Protein AF-A0A3S7J9V4-F1 (afdb_monomer_lite)

Radius of gyration: 18.31 Å; chains: 1; bounding box: 32×26×56 Å

Foldseek 3Di:
DVVVVVVVVVVVVVVVVVVVVVVVCVVVVPDDVVVVVVCCVVPPVPDDDDDPVVVRVVSCCVPPNPPDDPPDD

Organism: NCBI:txid1576550

pLDDT: mean 80.56, std 11.96, range [48.31, 92.56]

Structure (mmCIF, N/CA/C/O backbone):
data_AF-A0A3S7J9V4-F1
#
_entry.id   AF-A0A3S7J9V4-F1
#
loop_
_atom_site.group_PDB
_atom_site.id
_atom_site.type_symbol
_atom_site.label_atom_id
_atom_site.label_alt_id
_atom_site.label_comp_id
_atom_site.label_asym_id
_atom_site.label_entity_id
_atom_site.label_seq_id
_atom_site.pdbx_PDB_ins_code
_atom_site.Cartn_x
_atom_site.Cartn_y
_atom_site.Cartn_z
_atom_site.occupancy
_atom_site.B_iso_or_equiv
_atom_site.auth_seq_id
_atom_site.auth_comp_id
_atom_site.auth_asym_id
_atom_site.auth_atom_id
_atom_site.pdbx_PDB_model_num
ATOM 1 N N . MET A 1 1 ? -16.956 0.645 32.694 1.00 57.03 1 MET A N 1
ATOM 2 C CA . MET A 1 1 ? -16.185 1.800 32.167 1.00 57.03 1 MET A CA 1
ATOM 3 C C . MET A 1 1 ? -14.737 1.470 31.771 1.00 57.03 1 MET A C 1
ATOM 5 O O . MET A 1 1 ? -14.310 1.952 30.732 1.00 57.03 1 MET A O 1
ATOM 9 N N . LEU A 1 2 ? -13.994 0.623 32.501 1.00 58.16 2 LEU A N 1
ATOM 10 C CA . LEU A 1 2 ? -12.574 0.323 32.209 1.00 58.16 2 LEU A CA 1
ATOM 11 C C . LEU A 1 2 ? -12.318 -0.381 30.855 1.00 58.16 2 LEU A C 1
ATOM 13 O O . LEU A 1 2 ? -11.378 -0.033 30.143 1.00 58.16 2 LEU A O 1
ATOM 17 N N . PHE A 1 3 ? -13.197 -1.301 30.438 1.00 60.03 3 PHE A N 1
ATOM 18 C CA . PHE A 1 3 ? -13.054 -2.042 29.174 1.00 60.03 3 PHE A CA 1
ATOM 19 C C . PHE A 1 3 ? -13.122 -1.166 27.913 1.00 60.03 3 PHE A C 1
ATOM 21 O O . PHE A 1 3 ? -12.450 -1.462 26.925 1.00 60.03 3 PHE A O 1
ATOM 28 N N . ASN A 1 4 ? -13.888 -0.070 27.938 1.00 62.31 4 ASN A N 1
ATOM 29 C CA . ASN A 1 4 ? -13.983 0.842 26.794 1.00 62.31 4 ASN A CA 1
ATOM 30 C C . ASN A 1 4 ? -12.685 1.630 26.603 1.00 62.31 4 ASN A C 1
ATOM 32 O O . ASN A 1 4 ? -12.265 1.849 25.471 1.00 62.31 4 ASN A O 1
ATOM 36 N N . ASN A 1 5 ? -12.002 1.981 27.695 1.00 64.56 5 ASN A N 1
ATOM 37 C CA . ASN A 1 5 ? -10.745 2.720 27.626 1.00 64.56 5 ASN A CA 1
ATOM 38 C C . ASN A 1 5 ? -9.614 1.862 27.032 1.00 64.56 5 ASN A C 1
ATOM 40 O O . ASN A 1 5 ? -8.853 2.326 26.187 1.00 64.56 5 ASN A O 1
ATOM 44 N N . ILE A 1 6 ? -9.576 0.573 27.384 1.00 71.94 6 ILE A N 1
ATOM 45 C CA . ILE A 1 6 ? -8.610 -0.398 26.844 1.00 71.94 6 ILE A CA 1
ATOM 46 C C . ILE A 1 6 ? -8.866 -0.665 25.352 1.00 71.94 6 ILE A C 1
ATOM 48 O O . ILE A 1 6 ? -7.924 -0.699 24.558 1.00 71.94 6 ILE A O 1
ATOM 52 N N . LYS A 1 7 ? -10.135 -0.799 24.938 1.00 75.62 7 LYS A N 1
ATOM 53 C CA . LYS A 1 7 ? -10.504 -0.941 23.516 1.00 75.62 7 LYS A CA 1
ATOM 54 C C . LYS A 1 7 ? -10.129 0.301 22.704 1.00 75.62 7 LYS A C 1
ATOM 56 O O . LYS A 1 7 ? -9.531 0.165 21.639 1.00 75.62 7 LYS A O 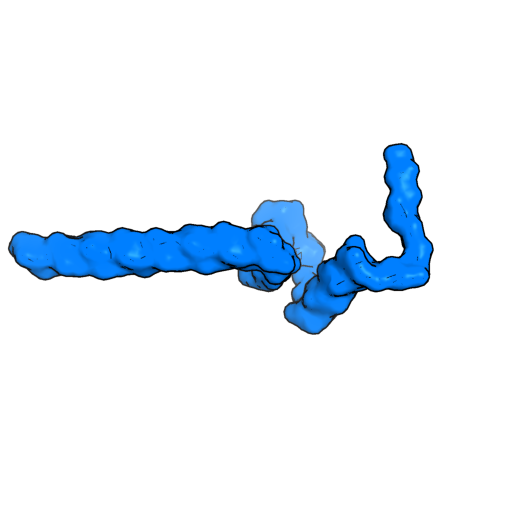1
ATOM 61 N N . ASN A 1 8 ? -10.404 1.495 23.231 1.00 75.44 8 ASN A N 1
ATOM 62 C CA . ASN A 1 8 ? -10.054 2.764 22.588 1.00 75.44 8 ASN A CA 1
ATOM 63 C C . ASN A 1 8 ? -8.536 2.945 22.459 1.00 75.44 8 ASN A C 1
ATOM 65 O O . ASN A 1 8 ? -8.054 3.411 21.428 1.00 75.44 8 ASN A O 1
ATOM 69 N N . PHE A 1 9 ? -7.774 2.541 23.476 1.00 82.06 9 PHE A N 1
ATOM 70 C CA . PHE A 1 9 ? -6.315 2.597 23.448 1.00 82.06 9 PHE A CA 1
ATOM 71 C C . PHE A 1 9 ? -5.724 1.635 22.410 1.00 82.06 9 PHE A C 1
ATOM 73 O O . PHE A 1 9 ? -4.912 2.038 21.576 1.00 82.06 9 PHE A O 1
ATOM 80 N N . LYS A 1 10 ? -6.202 0.384 22.387 1.00 81.12 10 LYS A N 1
ATOM 81 C CA . LYS A 1 10 ? -5.784 -0.616 21.397 1.00 81.12 10 LYS A CA 1
ATOM 82 C C . LYS A 1 10 ? -6.108 -0.165 19.968 1.00 81.12 10 LYS A C 1
ATOM 84 O O . LYS A 1 10 ? -5.271 -0.300 19.080 1.00 81.12 10 LYS A O 1
ATOM 89 N N . LEU A 1 11 ? -7.285 0.428 19.760 1.00 83.44 11 LEU A N 1
ATOM 90 C CA . LEU A 1 11 ? -7.698 0.964 18.463 1.00 83.44 11 LEU A CA 1
ATOM 91 C C . LEU A 1 11 ? -6.796 2.123 18.010 1.00 83.44 11 LEU A C 1
ATOM 93 O O . LEU A 1 11 ? -6.345 2.130 16.867 1.00 83.44 11 LEU A O 1
ATOM 97 N N . LYS A 1 12 ? -6.465 3.060 18.908 1.00 82.69 12 LYS A N 1
ATOM 98 C CA . LYS A 1 12 ? -5.541 4.169 18.607 1.00 82.69 12 LYS A CA 1
ATOM 99 C C . LYS A 1 12 ? -4.149 3.680 18.203 1.00 82.69 12 LYS A C 1
ATOM 101 O O . LYS A 1 12 ? -3.574 4.223 17.263 1.00 82.69 12 LYS A O 1
ATOM 106 N N . ILE A 1 13 ? -3.627 2.647 18.866 1.00 87.62 13 ILE A N 1
ATOM 107 C CA . ILE A 1 13 ? -2.324 2.054 18.525 1.00 87.62 13 ILE A CA 1
ATOM 108 C C . ILE A 1 13 ? -2.349 1.442 17.123 1.00 87.62 13 ILE A C 1
ATOM 110 O O . ILE A 1 13 ? -1.457 1.716 16.324 1.00 87.62 13 ILE A O 1
ATOM 114 N N . ILE A 1 14 ? -3.381 0.656 16.808 1.00 87.69 14 ILE A N 1
ATOM 115 C CA . ILE A 1 14 ? -3.517 0.006 15.496 1.00 87.69 14 ILE A CA 1
ATOM 116 C C . ILE A 1 14 ? -3.612 1.054 14.383 1.00 87.69 14 ILE A C 1
ATOM 118 O O . ILE A 1 14 ? -2.930 0.940 13.366 1.00 87.69 14 ILE A O 1
ATOM 122 N N . ILE A 1 15 ? -4.416 2.097 14.595 1.00 88.81 15 ILE A N 1
ATOM 123 C CA . ILE A 1 15 ? -4.574 3.195 13.639 1.00 88.81 15 ILE A CA 1
ATOM 124 C C . ILE A 1 15 ? -3.239 3.924 13.430 1.00 88.81 15 ILE A C 1
ATOM 126 O O . ILE A 1 15 ? -2.827 4.129 12.290 1.00 88.81 15 ILE A O 1
ATOM 130 N N . SER A 1 16 ? -2.531 4.267 14.509 1.00 89.00 16 SER A N 1
ATOM 131 C CA . SER A 1 16 ? -1.228 4.941 14.433 1.00 89.00 16 SER A CA 1
ATOM 132 C C . SER A 1 16 ? -0.186 4.101 13.681 1.00 89.00 16 SER A C 1
ATOM 134 O O . SER A 1 16 ? 0.481 4.595 12.771 1.00 89.00 16 SER A O 1
ATOM 136 N N . TYR A 1 17 ? -0.112 2.801 13.978 1.00 91.38 17 TYR A N 1
ATOM 137 C CA . TYR A 1 17 ? 0.762 1.864 13.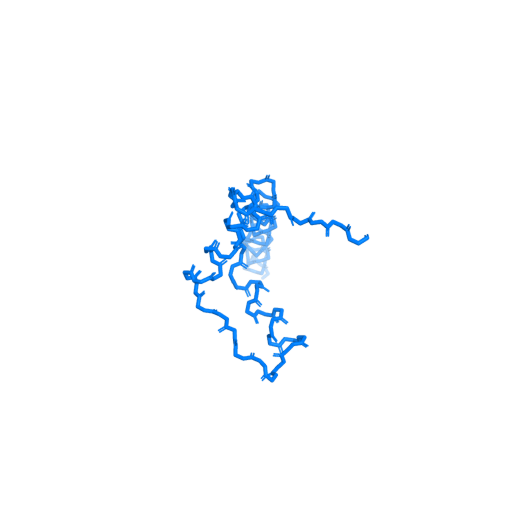269 1.00 91.38 17 TYR A CA 1
ATOM 138 C C . TYR A 1 17 ? 0.411 1.757 11.776 1.00 91.38 17 TYR A C 1
ATOM 140 O O . TYR A 1 17 ? 1.298 1.762 10.918 1.00 91.38 17 TYR A O 1
ATOM 148 N N . HIS A 1 18 ? -0.879 1.720 11.435 1.00 87.19 18 HIS A N 1
ATOM 149 C CA . HIS A 1 18 ? -1.326 1.712 10.043 1.00 87.19 18 HIS A CA 1
ATOM 150 C C . HIS A 1 18 ? -0.910 2.989 9.292 1.00 87.19 18 HIS A C 1
ATOM 152 O O . HIS A 1 18 ? -0.410 2.915 8.168 1.00 87.19 18 HIS A O 1
ATOM 158 N N . TYR A 1 19 ? -1.036 4.162 9.917 1.00 87.62 19 TYR A N 1
ATOM 159 C CA . TYR A 1 19 ? -0.558 5.409 9.318 1.00 87.62 19 TYR A CA 1
ATOM 160 C C . TYR A 1 19 ? 0.962 5.419 9.134 1.00 87.62 19 TYR A C 1
ATOM 162 O O . TYR A 1 19 ? 1.434 5.810 8.069 1.00 87.62 19 TYR A O 1
ATOM 170 N N . PHE A 1 20 ? 1.723 4.937 10.117 1.00 91.69 20 PHE A N 1
ATOM 171 C CA . PHE A 1 20 ? 3.184 4.883 10.032 1.00 91.69 20 PHE A CA 1
ATOM 172 C C . PHE A 1 20 ? 3.680 3.905 8.955 1.00 91.69 20 PHE A C 1
ATOM 174 O O . PHE A 1 20 ? 4.574 4.213 8.172 1.00 91.69 20 PHE A O 1
ATOM 181 N N . THR A 1 21 ? 3.062 2.729 8.845 1.00 86.75 21 THR A N 1
ATOM 182 C CA . THR A 1 21 ? 3.386 1.789 7.758 1.00 86.75 21 THR A CA 1
ATOM 183 C C . THR A 1 21 ? 3.052 2.379 6.388 1.00 86.75 21 THR A C 1
ATOM 185 O O . THR A 1 21 ? 3.828 2.213 5.447 1.00 86.75 21 THR A O 1
ATOM 188 N N . LYS A 1 22 ? 1.955 3.136 6.268 1.00 84.81 22 LYS A N 1
ATOM 189 C CA . LYS A 1 22 ? 1.614 3.860 5.037 1.00 84.81 22 LYS A CA 1
ATOM 190 C C . LYS A 1 22 ? 2.651 4.935 4.691 1.00 84.81 22 LYS A C 1
ATOM 192 O O . LYS A 1 22 ? 3.034 5.031 3.527 1.00 84.81 22 LYS A O 1
ATOM 197 N N . THR A 1 23 ? 3.136 5.713 5.662 1.00 86.81 23 THR A N 1
ATOM 198 C CA . THR A 1 23 ? 4.180 6.724 5.412 1.00 86.81 23 THR A CA 1
ATOM 199 C C . THR A 1 23 ? 5.508 6.093 5.014 1.00 86.81 23 THR A C 1
ATOM 201 O O . THR A 1 23 ? 6.107 6.530 4.033 1.00 86.81 23 THR A O 1
ATOM 204 N N . LEU A 1 24 ? 5.927 5.014 5.677 1.00 88.00 24 LEU A N 1
ATOM 205 C CA . LEU A 1 24 ? 7.135 4.277 5.299 1.00 88.00 24 LEU A CA 1
ATOM 206 C C . LEU A 1 24 ? 7.049 3.689 3.885 1.00 88.00 24 LEU A C 1
ATOM 208 O O . LEU A 1 24 ? 7.996 3.832 3.112 1.00 88.00 24 LEU A O 1
ATOM 212 N N . LYS A 1 25 ? 5.911 3.086 3.504 1.00 84.06 25 LYS A N 1
ATOM 213 C CA . LYS A 1 25 ? 5.698 2.596 2.129 1.00 84.06 25 LYS A CA 1
ATOM 214 C C . LYS A 1 25 ? 5.853 3.718 1.100 1.00 84.06 25 LYS A C 1
ATOM 216 O O . LYS A 1 25 ? 6.469 3.494 0.062 1.00 84.06 25 LYS A O 1
ATOM 221 N N . MET A 1 26 ? 5.351 4.921 1.393 1.00 81.00 26 MET A N 1
ATOM 222 C CA . MET A 1 26 ? 5.520 6.085 0.513 1.00 81.00 26 MET A CA 1
ATOM 223 C C . MET A 1 26 ? 6.987 6.516 0.393 1.00 81.00 26 MET A C 1
ATOM 225 O O . MET A 1 26 ? 7.439 6.769 -0.720 1.00 81.00 26 MET A O 1
ATOM 229 N N . ILE A 1 27 ? 7.737 6.544 1.502 1.00 85.75 27 ILE A N 1
ATOM 230 C CA . ILE A 1 27 ? 9.166 6.912 1.515 1.00 85.75 27 ILE A CA 1
ATOM 231 C C . ILE A 1 27 ? 9.999 5.927 0.687 1.00 85.75 27 ILE A C 1
ATOM 233 O O . ILE A 1 27 ? 10.812 6.338 -0.136 1.00 85.75 27 ILE A O 1
ATOM 237 N N . ILE A 1 28 ? 9.774 4.625 0.875 1.00 83.19 28 ILE A N 1
ATOM 238 C CA . ILE A 1 28 ? 10.503 3.570 0.152 1.00 83.19 28 ILE A CA 1
ATOM 239 C C . ILE A 1 28 ? 10.025 3.487 -1.313 1.00 83.19 28 ILE A C 1
ATOM 241 O O . ILE A 1 28 ? 10.724 2.969 -2.181 1.00 83.19 28 ILE A O 1
ATOM 245 N N . GLY A 1 29 ? 8.842 4.031 -1.616 1.00 77.75 29 GLY A N 1
ATOM 246 C CA . GLY A 1 29 ? 8.215 3.935 -2.932 1.00 77.75 29 GLY A CA 1
ATOM 247 C C . GLY A 1 29 ? 7.612 2.557 -3.202 1.00 77.75 29 GLY A C 1
ATOM 248 O O . GLY A 1 29 ? 7.482 2.168 -4.362 1.00 77.75 29 GLY A O 1
ATOM 249 N N . ILE A 1 30 ? 7.250 1.817 -2.147 1.00 79.69 30 ILE A N 1
ATOM 250 C CA . ILE A 1 30 ? 6.576 0.521 -2.254 1.00 79.69 30 ILE A CA 1
ATOM 251 C C . ILE A 1 30 ? 5.128 0.774 -2.682 1.00 79.69 30 ILE A C 1
ATOM 253 O O . ILE A 1 30 ? 4.375 1.427 -1.950 1.00 79.69 30 ILE A O 1
ATOM 257 N N . PRO A 1 31 ? 4.707 0.266 -3.850 1.00 79.06 31 PRO A N 1
ATOM 258 C CA . PRO A 1 31 ? 3.347 0.462 -4.313 1.00 79.06 31 PRO A CA 1
ATOM 259 C C . PRO A 1 31 ? 2.374 -0.429 -3.521 1.00 79.06 31 PRO A C 1
ATOM 261 O O . PRO A 1 31 ? 2.627 -1.612 -3.311 1.00 79.06 31 PRO A O 1
ATOM 264 N N . ASP A 1 32 ? 1.250 0.142 -3.081 1.00 85.50 32 ASP A N 1
ATOM 265 C CA . ASP A 1 32 ? 0.218 -0.568 -2.315 1.00 85.50 32 ASP A CA 1
ATOM 266 C C . ASP A 1 32 ? -0.921 -1.042 -3.236 1.00 85.50 32 ASP A C 1
ATOM 268 O O . ASP A 1 32 ? -1.636 -0.223 -3.825 1.00 85.50 32 ASP A O 1
ATOM 272 N N . TYR A 1 33 ? -1.070 -2.362 -3.377 1.00 88.56 33 TYR A N 1
ATOM 273 C CA . TYR A 1 33 ? -2.049 -2.983 -4.274 1.00 88.56 33 TYR A CA 1
ATOM 274 C C . TYR A 1 33 ? -3.495 -2.812 -3.789 1.00 88.56 33 TYR A C 1
ATOM 276 O O . TYR A 1 33 ? -4.377 -2.529 -4.596 1.00 88.56 33 TYR A O 1
ATOM 284 N N . GLU A 1 34 ? -3.741 -2.870 -2.480 1.00 87.50 34 GLU A N 1
ATOM 285 C CA . GLU A 1 34 ? -5.085 -2.682 -1.916 1.00 87.50 34 GLU A CA 1
ATOM 286 C C . GLU A 1 34 ? -5.604 -1.270 -2.200 1.00 87.50 34 GLU A C 1
ATOM 288 O O . GLU A 1 34 ? -6.745 -1.062 -2.618 1.00 87.50 34 GLU A O 1
ATOM 293 N N . ASN A 1 35 ? -4.724 -0.276 -2.055 1.00 87.06 35 ASN A N 1
ATOM 294 C CA . ASN A 1 35 ? -5.066 1.105 -2.369 1.00 87.06 35 ASN A CA 1
ATOM 295 C C . ASN A 1 35 ? -5.305 1.309 -3.880 1.00 87.06 35 ASN A C 1
ATOM 297 O O . ASN A 1 35 ? -6.144 2.125 -4.264 1.00 87.06 35 ASN A O 1
ATOM 301 N N . TYR A 1 36 ? -4.607 0.557 -4.741 1.00 88.75 36 TYR A N 1
ATOM 302 C CA . TYR A 1 36 ? -4.878 0.526 -6.182 1.00 88.75 36 TYR A CA 1
ATOM 303 C C . TYR A 1 36 ? -6.249 -0.084 -6.495 1.00 88.75 36 TYR A C 1
ATOM 305 O O . TYR A 1 36 ? -7.001 0.506 -7.269 1.00 88.75 36 TYR A O 1
ATOM 313 N N . LEU A 1 37 ? -6.613 -1.203 -5.867 1.00 90.50 37 LEU A N 1
ATOM 314 C CA . LEU A 1 37 ? -7.926 -1.823 -6.051 1.00 90.50 37 LEU A CA 1
ATOM 315 C C . LEU A 1 37 ? -9.059 -0.898 -5.605 1.00 90.50 37 LEU A C 1
ATOM 317 O O . LEU A 1 37 ? -10.036 -0.729 -6.335 1.00 90.50 37 LEU A O 1
ATOM 321 N N . LEU A 1 38 ? -8.908 -0.246 -4.449 1.00 90.75 38 LEU A N 1
ATOM 322 C CA . LEU A 1 38 ? -9.876 0.739 -3.969 1.00 90.75 38 LEU A CA 1
ATOM 323 C C . LEU A 1 38 ? -10.007 1.914 -4.947 1.00 90.75 38 LEU A C 1
ATOM 325 O O . LEU A 1 38 ? -11.116 2.352 -5.251 1.00 90.75 38 LEU A O 1
ATOM 329 N N . HIS A 1 39 ? -8.884 2.400 -5.479 1.00 89.75 39 HIS A N 1
ATOM 330 C CA . HIS A 1 39 ? -8.882 3.448 -6.493 1.00 89.75 39 HIS A CA 1
ATOM 331 C C . HIS A 1 39 ? -9.600 3.015 -7.776 1.00 89.75 39 HIS A C 1
ATOM 333 O O . HIS A 1 39 ? -10.440 3.761 -8.277 1.00 89.75 39 HIS A O 1
ATOM 339 N N . MET A 1 40 ? -9.310 1.815 -8.285 1.00 92.56 40 MET A N 1
ATOM 340 C CA . MET A 1 40 ? -9.963 1.263 -9.474 1.00 92.56 40 MET A CA 1
ATOM 341 C C . MET A 1 40 ? -11.463 1.114 -9.251 1.00 92.56 40 MET A C 1
ATOM 343 O O . MET A 1 40 ? -12.245 1.587 -10.066 1.00 92.56 40 MET A O 1
ATOM 347 N N . LYS A 1 41 ? -11.879 0.570 -8.107 1.00 90.25 41 LYS A N 1
ATOM 348 C CA . LYS A 1 41 ? -13.295 0.435 -7.759 1.00 90.25 41 LYS A CA 1
ATOM 349 C C . LYS A 1 41 ? -14.017 1.786 -7.709 1.00 90.25 41 LYS A C 1
ATOM 351 O O . LYS A 1 41 ? -15.139 1.890 -8.193 1.00 90.25 41 LYS A O 1
ATOM 356 N N . ASN A 1 42 ? -13.381 2.810 -7.141 1.00 91.56 42 ASN A N 1
ATOM 357 C CA . ASN A 1 42 ? -14.015 4.114 -6.932 1.00 91.56 42 ASN A CA 1
ATOM 358 C C . ASN A 1 42 ? -13.997 5.004 -8.182 1.00 91.56 42 ASN A C 1
ATOM 360 O O . ASN A 1 42 ? -14.946 5.747 -8.412 1.00 91.56 42 ASN A O 1
ATOM 364 N N . LYS A 1 43 ? -12.913 4.973 -8.966 1.00 89.94 43 LYS A N 1
ATOM 365 C CA . LYS A 1 43 ? -12.692 5.895 -10.094 1.00 89.94 43 LYS A CA 1
ATOM 366 C C . LYS A 1 43 ? -12.913 5.246 -11.459 1.00 89.94 43 LYS A C 1
ATOM 368 O O . LYS A 1 43 ? -13.244 5.936 -12.418 1.00 89.94 43 LYS A O 1
ATOM 373 N N . HIS A 1 44 ? -12.742 3.931 -11.549 1.00 88.62 44 HIS A N 1
ATOM 374 C CA . HIS A 1 44 ? -12.821 3.166 -12.791 1.00 88.62 44 HIS A CA 1
ATOM 375 C C . HIS A 1 44 ? -13.642 1.876 -12.613 1.00 88.62 44 HIS A C 1
ATOM 377 O O . HIS A 1 44 ? -13.132 0.788 -12.881 1.00 88.62 44 HIS A O 1
ATOM 383 N N . PRO A 1 45 ? -14.921 1.967 -12.197 1.00 86.25 45 PRO A N 1
ATOM 384 C CA . PRO A 1 45 ? -15.743 0.787 -11.906 1.00 86.25 45 PRO A CA 1
ATOM 385 C C . PRO A 1 45 ? -15.951 -0.134 -13.120 1.00 86.25 45 PRO A C 1
ATOM 387 O O . PRO A 1 45 ? -16.205 -1.322 -12.953 1.00 86.25 45 PRO A O 1
ATOM 390 N N . ASN A 1 46 ? -15.802 0.397 -14.338 1.00 88.44 46 ASN A N 1
ATOM 391 C CA . ASN A 1 46 ? -15.989 -0.344 -15.587 1.00 88.44 46 ASN A CA 1
ATOM 392 C C . ASN A 1 46 ? -14.708 -1.024 -16.097 1.00 88.44 46 ASN A C 1
ATOM 394 O O . ASN A 1 46 ? -14.742 -1.688 -17.130 1.00 88.44 46 ASN A O 1
ATOM 398 N N . ILE A 1 47 ? -13.571 -0.840 -15.418 1.00 88.88 47 ILE A N 1
ATOM 399 C CA . ILE A 1 47 ? -12.282 -1.390 -15.842 1.00 88.88 47 ILE A CA 1
ATOM 400 C C . ILE A 1 47 ? -11.865 -2.469 -14.849 1.00 88.88 47 ILE A C 1
ATOM 402 O O . ILE A 1 47 ? -11.790 -2.227 -13.644 1.00 88.88 47 ILE A O 1
ATOM 406 N N . LYS A 1 48 ? -11.551 -3.665 -15.358 1.00 88.88 48 LYS A N 1
ATOM 407 C CA . LYS A 1 48 ? -11.022 -4.744 -14.524 1.00 88.88 48 LYS A CA 1
ATOM 408 C C . LYS A 1 48 ? -9.622 -4.353 -14.019 1.00 88.88 48 LYS A C 1
ATOM 410 O O . LYS A 1 48 ? -8.764 -4.036 -14.844 1.00 88.88 48 LYS A O 1
ATOM 415 N N . PRO A 1 49 ? -9.375 -4.350 -12.697 1.00 90.50 49 PRO A N 1
ATOM 416 C CA . PRO A 1 49 ? -8.050 -4.065 -12.164 1.00 90.50 49 PRO A CA 1
ATOM 417 C C . PRO A 1 49 ? -7.038 -5.129 -12.605 1.00 90.50 49 PRO A C 1
ATOM 419 O O . PRO A 1 49 ? -7.383 -6.301 -12.765 1.00 90.50 49 PRO A O 1
ATOM 422 N N . MET A 1 50 ? -5.790 -4.697 -12.784 1.00 89.44 50 MET A N 1
ATOM 423 C CA . MET A 1 50 ? -4.648 -5.572 -13.068 1.00 89.44 50 MET A CA 1
ATOM 424 C C . MET A 1 50 ? -4.392 -6.525 -11.906 1.00 89.44 50 MET A C 1
ATOM 426 O O . MET A 1 50 ? -4.689 -6.179 -10.761 1.00 89.44 50 MET A O 1
ATOM 430 N N . ASN A 1 51 ? -3.784 -7.678 -12.186 1.00 91.31 51 ASN A N 1
ATOM 431 C CA . ASN A 1 51 ? -3.349 -8.577 -11.120 1.00 91.31 51 ASN A CA 1
ATOM 432 C C . ASN A 1 51 ? -2.141 -7.994 -10.357 1.00 91.31 51 ASN A C 1
ATOM 434 O O . ASN A 1 51 ? -1.459 -7.089 -10.845 1.00 91.31 51 ASN A O 1
ATOM 438 N N . TYR A 1 52 ? -1.840 -8.529 -9.170 1.00 87.44 52 TYR A N 1
ATOM 439 C CA . TYR A 1 52 ? -0.743 -8.047 -8.322 1.00 87.44 52 TYR A CA 1
ATOM 440 C C . TYR A 1 52 ? 0.606 -8.007 -9.058 1.00 87.44 52 TYR A C 1
ATOM 442 O O . TYR A 1 52 ? 1.314 -7.001 -9.005 1.00 87.44 52 TYR A O 1
ATOM 450 N N . GLU A 1 53 ? 0.946 -9.073 -9.786 1.00 88.94 53 GLU A N 1
ATOM 451 C CA . GLU A 1 53 ? 2.210 -9.176 -10.526 1.00 88.94 53 GLU A CA 1
ATOM 452 C C . GLU A 1 53 ? 2.309 -8.147 -11.657 1.00 88.94 53 GLU A C 1
ATOM 454 O O . GLU A 1 53 ? 3.334 -7.482 -11.806 1.00 88.94 53 GLU A O 1
ATOM 459 N N . GLU A 1 54 ? 1.228 -7.964 -12.421 1.00 89.19 54 GLU A N 1
ATOM 460 C CA . GLU A 1 54 ? 1.149 -6.964 -13.490 1.00 89.19 54 GLU A CA 1
ATOM 461 C C . GLU A 1 54 ? 1.272 -5.552 -12.927 1.00 89.19 54 GLU A C 1
ATOM 463 O O . GLU A 1 54 ? 2.025 -4.731 -13.452 1.00 89.19 54 GLU A O 1
ATOM 468 N N . PHE A 1 55 ? 0.580 -5.274 -11.822 1.00 89.56 55 PHE A N 1
ATOM 469 C CA . PHE A 1 55 ? 0.686 -4.006 -11.120 1.00 89.56 55 PHE A CA 1
ATOM 470 C C . PHE A 1 55 ? 2.125 -3.756 -10.657 1.00 89.56 55 PHE A C 1
ATOM 472 O O . PHE A 1 55 ? 2.678 -2.688 -10.924 1.00 89.56 55 PHE A O 1
ATOM 479 N N . PHE A 1 56 ? 2.761 -4.737 -10.016 1.00 87.19 56 PHE A N 1
ATOM 480 C CA . PHE A 1 56 ? 4.126 -4.603 -9.517 1.00 87.19 56 PHE A CA 1
ATOM 481 C C . PHE A 1 56 ? 5.132 -4.390 -10.653 1.00 87.19 56 PHE A C 1
ATOM 483 O O . PHE A 1 56 ? 5.960 -3.478 -10.581 1.00 87.19 56 PHE A O 1
ATOM 490 N N . LYS A 1 57 ? 5.011 -5.160 -11.739 1.00 87.00 57 LYS A N 1
ATOM 491 C CA . LYS A 1 57 ? 5.845 -5.018 -12.936 1.00 87.00 57 LYS A CA 1
ATOM 492 C C . LYS A 1 57 ? 5.640 -3.661 -13.609 1.00 87.00 57 LYS A C 1
ATOM 494 O O . LYS A 1 57 ? 6.623 -3.001 -13.929 1.00 87.00 57 LYS A O 1
ATOM 499 N N . ASN A 1 58 ? 4.401 -3.190 -13.744 1.00 86.12 58 ASN A N 1
ATOM 500 C CA . ASN A 1 58 ? 4.106 -1.864 -14.295 1.00 86.12 58 ASN A CA 1
ATOM 501 C C . ASN A 1 58 ? 4.717 -0.737 -13.454 1.00 86.12 58 ASN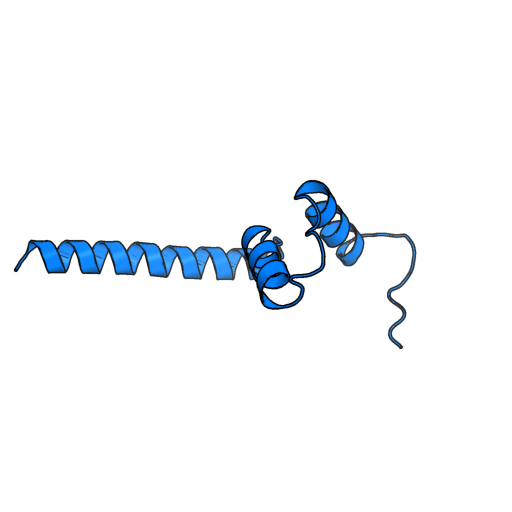 A C 1
ATOM 503 O O . ASN A 1 58 ? 5.256 0.223 -14.004 1.00 86.12 58 ASN A O 1
ATOM 507 N N . ARG A 1 59 ? 4.698 -0.860 -12.121 1.00 87.06 59 ARG A N 1
ATOM 508 C CA . ARG A 1 59 ? 5.337 0.114 -11.219 1.00 87.06 59 ARG A CA 1
ATOM 509 C C . ARG A 1 59 ? 6.859 0.075 -11.312 1.00 87.06 59 ARG A C 1
ATOM 511 O O . ARG A 1 59 ? 7.481 1.134 -11.326 1.00 87.06 59 ARG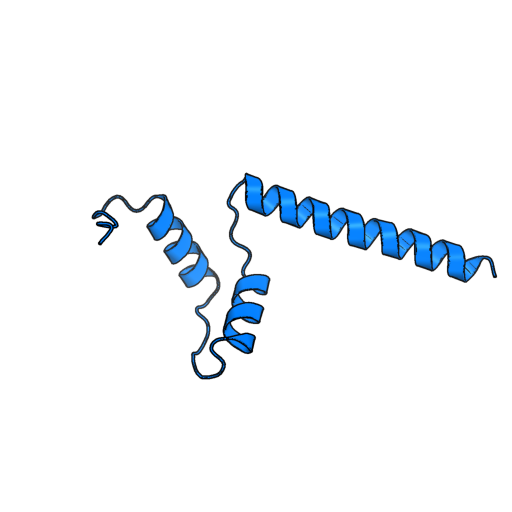 A O 1
ATOM 518 N N . GLN A 1 60 ? 7.449 -1.114 -11.421 1.00 83.06 60 GLN A N 1
ATOM 519 C CA . GLN A 1 60 ? 8.886 -1.262 -11.642 1.00 83.06 60 GLN A CA 1
ATOM 520 C C . GLN A 1 60 ? 9.318 -0.696 -12.993 1.00 83.06 60 GLN A C 1
ATOM 522 O O . GLN A 1 60 ? 10.264 0.078 -13.031 1.00 83.06 60 GLN A O 1
ATOM 527 N N . ILE A 1 61 ? 8.612 -1.008 -14.082 1.00 82.88 61 ILE A N 1
ATOM 528 C CA . ILE A 1 61 ? 8.907 -0.472 -15.419 1.00 82.88 61 ILE A CA 1
ATOM 529 C C . ILE A 1 61 ? 8.772 1.052 -15.420 1.00 82.88 61 ILE A C 1
ATOM 531 O O . ILE A 1 61 ? 9.664 1.740 -15.901 1.00 82.88 61 ILE A O 1
ATOM 535 N N . SER A 1 62 ? 7.714 1.595 -14.814 1.00 80.56 62 SER A N 1
ATOM 536 C CA . SER A 1 62 ? 7.520 3.046 -14.714 1.00 80.56 62 SER A CA 1
ATOM 537 C C . SER A 1 62 ? 8.630 3.761 -13.933 1.00 80.56 62 SER A C 1
ATOM 539 O O . SER A 1 62 ? 8.795 4.964 -14.117 1.00 80.56 62 SER A O 1
ATOM 541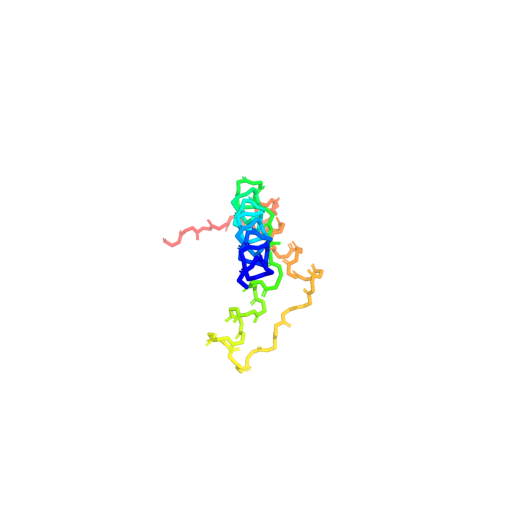 N N . ARG A 1 63 ? 9.349 3.063 -13.040 1.00 75.44 63 ARG A N 1
ATOM 542 C CA . ARG A 1 63 ? 10.397 3.646 -12.184 1.00 75.44 63 ARG A CA 1
ATOM 543 C C . ARG A 1 63 ? 11.823 3.329 -12.651 1.00 75.44 63 ARG A C 1
ATOM 545 O O . ARG A 1 63 ? 12.705 4.156 -12.458 1.00 75.44 63 ARG A O 1
ATOM 552 N N . TYR A 1 64 ? 12.043 2.155 -13.238 1.00 76.12 64 TYR A N 1
ATOM 553 C CA . TYR A 1 64 ? 13.362 1.585 -13.543 1.00 76.12 64 TYR A CA 1
ATOM 554 C C . TYR A 1 64 ? 13.486 1.029 -14.970 1.00 76.12 64 TYR A C 1
ATOM 556 O O . TYR A 1 64 ? 14.558 0.566 -15.349 1.00 76.12 64 TYR A O 1
ATOM 564 N N . GLY A 1 65 ? 12.413 1.026 -15.765 1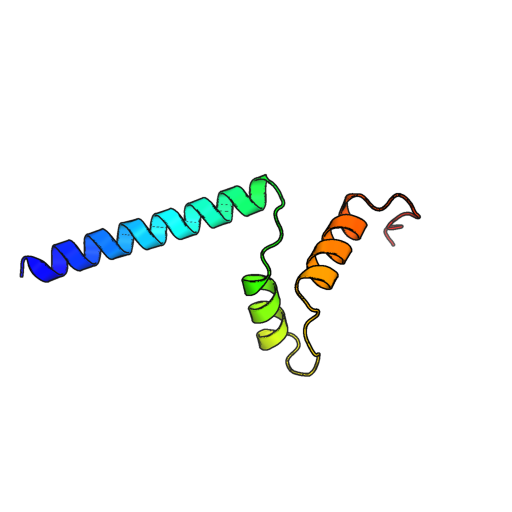.00 72.31 65 GLY A N 1
ATOM 565 C CA . GLY A 1 65 ? 12.422 0.489 -17.124 1.00 72.31 65 GLY A CA 1
ATOM 566 C C . GLY A 1 65 ? 13.369 1.268 -18.035 1.00 72.31 65 GLY A C 1
ATOM 567 O O . GLY A 1 65 ? 13.147 2.440 -18.324 1.00 72.31 65 GLY A O 1
ATOM 568 N N . SER A 1 66 ? 14.410 0.595 -18.519 1.00 60.81 66 SER A N 1
ATOM 569 C CA . SER A 1 66 ? 15.492 1.146 -19.340 1.00 60.81 66 SER A CA 1
ATOM 570 C C . SER A 1 66 ? 15.176 1.265 -20.840 1.00 60.81 66 SER A C 1
ATOM 572 O O . SER A 1 66 ? 16.088 1.499 -21.627 1.00 60.81 66 SER A O 1
ATOM 574 N N . ASN A 1 67 ? 13.912 1.147 -21.264 1.00 54.44 67 ASN A N 1
ATOM 575 C CA . ASN A 1 67 ? 13.526 1.211 -22.681 1.00 54.44 67 ASN A CA 1
ATOM 576 C C . ASN A 1 67 ? 12.522 2.334 -22.963 1.00 54.44 67 ASN A C 1
ATOM 578 O O . ASN A 1 67 ? 11.384 2.092 -23.353 1.00 54.44 67 ASN A O 1
ATOM 582 N N . GLY A 1 68 ? 13.000 3.572 -22.838 1.00 51.31 68 GLY A N 1
ATOM 583 C CA . GLY A 1 68 ? 12.424 4.695 -23.570 1.00 51.31 68 GLY A CA 1
ATOM 584 C C . GLY A 1 68 ? 11.513 5.594 -22.746 1.00 51.31 68 GLY A C 1
ATOM 585 O O . GLY A 1 68 ? 10.301 5.466 -22.794 1.00 51.31 68 GLY A O 1
ATOM 586 N N . VAL A 1 69 ? 12.134 6.554 -22.059 1.00 53.62 69 VAL A N 1
ATOM 587 C CA . VAL A 1 69 ? 11.700 7.956 -22.031 1.00 53.62 69 VAL A CA 1
ATOM 588 C C . VAL A 1 69 ? 10.182 8.154 -21.875 1.00 53.62 69 VAL A C 1
ATOM 590 O O . VAL A 1 69 ? 9.449 8.230 -22.860 1.00 53.62 69 VAL A O 1
ATOM 593 N N . VAL A 1 70 ? 9.720 8.401 -20.645 1.00 58.50 70 VAL A N 1
ATOM 594 C CA . VAL A 1 70 ? 8.569 9.301 -20.464 1.00 58.50 70 VAL A CA 1
ATOM 595 C C . VAL A 1 70 ? 9.002 10.665 -20.995 1.00 58.50 70 VAL A C 1
ATOM 597 O O . VAL A 1 70 ? 9.581 11.484 -20.285 1.00 58.50 70 VAL A O 1
ATOM 600 N N . LYS A 1 71 ? 8.810 10.868 -22.300 1.00 54.44 71 LYS A N 1
ATOM 601 C CA . LYS A 1 71 ? 8.872 12.180 -22.930 1.00 54.44 71 LYS A CA 1
ATOM 602 C C . LYS A 1 71 ? 7.676 12.899 -22.339 1.00 54.44 71 LYS A C 1
ATOM 604 O O . LYS A 1 71 ? 6.535 12.558 -22.639 1.00 54.44 71 LYS A O 1
ATOM 609 N N . CYS A 1 72 ? 7.962 13.799 -21.408 1.00 59.06 72 CYS A N 1
ATOM 610 C CA . CYS A 1 72 ? 7.014 14.818 -21.013 1.00 59.06 72 CYS A CA 1
ATOM 611 C C . CYS A 1 72 ? 6.534 15.485 -22.308 1.00 59.06 72 CYS A C 1
ATOM 613 O O . CYS A 1 72 ? 7.367 15.873 -23.133 1.00 59.06 72 CYS A O 1
ATOM 615 N N . CYS A 1 73 ? 5.219 15.517 -22.509 1.00 48.31 73 CYS A N 1
ATOM 616 C CA . CYS A 1 73 ? 4.617 16.534 -23.358 1.00 48.31 73 CYS A CA 1
ATOM 617 C C . CYS A 1 73 ? 4.869 17.901 -22.717 1.00 48.31 73 CYS A C 1
ATOM 619 O O . CYS A 1 73 ? 4.845 17.958 -21.463 1.00 48.31 73 CYS A O 1
#

InterPro domains:
  IPR007423 Selenoprotein, putative [PF04328] (17-73)
  IPR007423 Selenoprotein, putative [PTHR38453] (17-73)

Sequence (73 aa):
MLFNNIKNFKLKIIISYHYFTKTLKMIIGIPDYENYLLHMKNKHPNIKPMNYEEFFKNRQISRYGSNGVVKCC

Secondary structure (DSSP, 8-state):
-HHHHHHHHHHHHHHHHHHHHHHHHHHHT---HHHHHHHHHHH-TTSPPPPHHHHHHHHHHHHH--S------